Protein AF-A0A9D1HF78-F1 (afdb_monomer)

Radius of gyration: 16.02 Å; Cα contacts (8 Å, |Δi|>4): 22; chains: 1; bounding box: 41×30×38 Å

Foldseek 3Di:
DDDDDDDDDDAPVRLVVVLVVLVVVLVVCVVVVHDCVVSVVVNVCSVPPDHPPPPDDDDPPDD

Structure (mmCIF, N/CA/C/O backbone):
data_AF-A0A9D1HF78-F1
#
_entry.id   AF-A0A9D1HF78-F1
#
loop_
_atom_site.group_PDB
_atom_site.id
_atom_site.type_symbol
_atom_site.label_atom_id
_atom_site.label_alt_id
_atom_site.label_comp_id
_atom_site.label_asym_id
_atom_site.label_entity_id
_atom_site.label_seq_id
_atom_site.pdbx_PDB_ins_code
_atom_site.Cartn_x
_atom_site.Cartn_y
_atom_site.Cartn_z
_atom_site.occupancy
_atom_site.B_iso_or_equiv
_atom_site.auth_seq_id
_atom_site.auth_comp_id
_atom_site.auth_asym_id
_atom_site.auth_atom_id
_atom_site.pdbx_PDB_model_num
ATOM 1 N N . MET A 1 1 ? 19.866 -0.172 22.334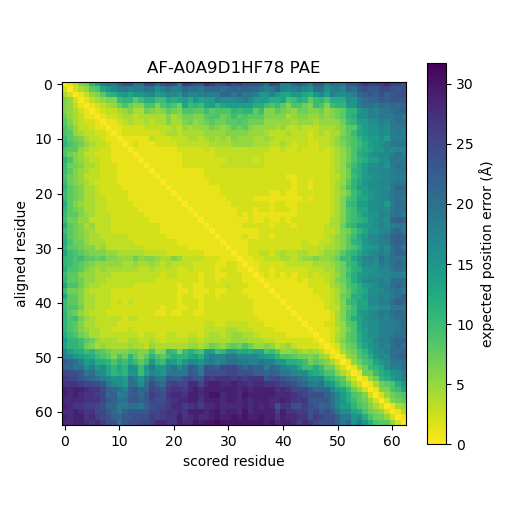 1.00 71.69 1 MET A N 1
ATOM 2 C CA . MET A 1 1 ? 19.098 0.951 21.754 1.00 71.69 1 MET A CA 1
ATOM 3 C C . MET A 1 1 ? 17.662 0.467 21.611 1.00 71.69 1 MET A C 1
ATOM 5 O O . MET A 1 1 ? 17.482 -0.584 21.012 1.00 71.69 1 MET A O 1
ATOM 9 N N . ARG A 1 2 ? 16.670 1.095 22.256 1.00 73.50 2 ARG A N 1
ATOM 10 C CA . ARG A 1 2 ? 15.259 0.724 22.038 1.00 73.50 2 ARG A CA 1
ATOM 11 C C . ARG A 1 2 ? 14.845 1.329 20.699 1.00 73.50 2 ARG A C 1
ATOM 13 O O . ARG A 1 2 ? 14.989 2.533 20.538 1.00 73.50 2 ARG A O 1
ATOM 20 N N . GLU A 1 3 ? 14.398 0.509 19.755 1.00 77.75 3 GLU A N 1
ATOM 21 C CA . GLU A 1 3 ? 13.829 1.010 18.502 1.00 77.75 3 GLU A CA 1
ATOM 22 C C . GLU A 1 3 ? 12.551 1.791 18.819 1.00 77.75 3 GLU A C 1
ATOM 24 O O . GLU A 1 3 ? 11.607 1.248 19.402 1.00 77.75 3 GLU A O 1
ATOM 29 N N . GLU A 1 4 ? 12.529 3.075 18.471 1.00 82.62 4 GLU A N 1
ATOM 30 C CA . GLU A 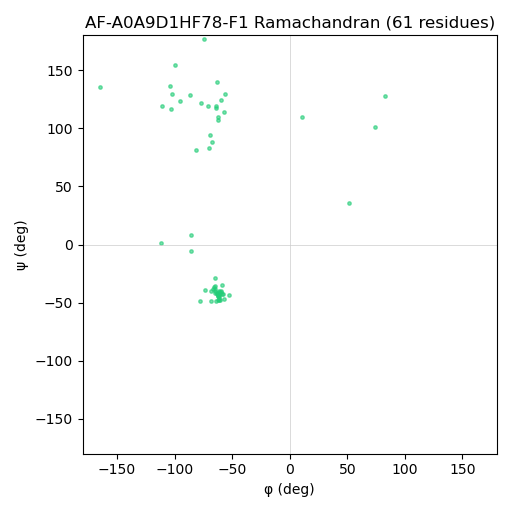1 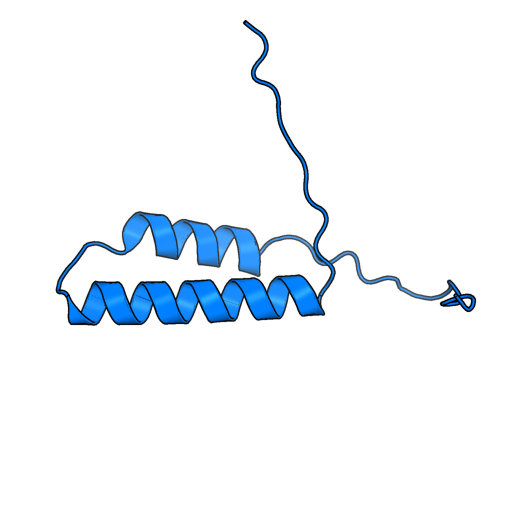4 ? 11.330 3.896 18.585 1.00 82.62 4 GLU A CA 1
ATOM 31 C C . GLU A 1 4 ? 10.325 3.459 17.517 1.00 82.62 4 GLU A C 1
ATOM 33 O O . GLU A 1 4 ? 10.600 3.495 16.319 1.00 82.62 4 GLU A O 1
ATOM 38 N N . LYS A 1 5 ? 9.149 3.002 17.958 1.00 85.12 5 LYS A N 1
ATOM 39 C CA . LYS A 1 5 ? 8.060 2.585 17.071 1.00 85.12 5 LYS A CA 1
ATOM 40 C C . LYS A 1 5 ? 6.996 3.670 17.035 1.00 85.12 5 LYS A C 1
ATOM 42 O O . LYS A 1 5 ? 6.351 3.934 18.049 1.00 85.12 5 LYS A O 1
ATOM 47 N N . LEU A 1 6 ? 6.786 4.252 15.858 1.00 84.50 6 LEU A N 1
ATOM 48 C CA . LEU A 1 6 ? 5.657 5.134 15.586 1.00 84.50 6 LEU A CA 1
ATOM 49 C C . LEU A 1 6 ? 4.446 4.296 15.155 1.00 84.50 6 LEU A C 1
ATOM 51 O O . LEU A 1 6 ? 4.546 3.483 14.238 1.00 84.50 6 LEU A O 1
ATOM 55 N N . TYR A 1 7 ? 3.299 4.509 15.800 1.00 83.94 7 TYR A N 1
ATOM 56 C CA . TYR A 1 7 ? 2.040 3.855 15.442 1.00 83.94 7 TYR A CA 1
ATOM 57 C C . TYR A 1 7 ? 1.070 4.881 14.863 1.00 83.94 7 TYR A C 1
ATOM 59 O O . TYR A 1 7 ? 0.669 5.814 15.557 1.00 83.94 7 TYR A O 1
ATOM 67 N N . ILE A 1 8 ? 0.659 4.675 13.613 1.00 84.50 8 ILE A N 1
ATOM 68 C CA . ILE A 1 8 ? -0.387 5.461 12.951 1.00 84.50 8 ILE A CA 1
ATOM 69 C C . ILE A 1 8 ? -1.666 4.623 12.954 1.00 84.50 8 ILE A C 1
ATOM 71 O O . ILE A 1 8 ? -1.646 3.445 12.590 1.00 84.50 8 ILE A O 1
ATOM 75 N N . LYS A 1 9 ? -2.778 5.211 13.399 1.00 86.88 9 LYS A N 1
ATOM 76 C CA . LYS A 1 9 ? -4.106 4.603 13.270 1.00 86.88 9 LYS A CA 1
ATOM 77 C C . LYS A 1 9 ? -4.746 5.171 12.016 1.00 86.88 9 LYS A C 1
ATOM 79 O O . LYS A 1 9 ? -4.857 6.383 11.918 1.00 86.88 9 LYS A O 1
ATOM 84 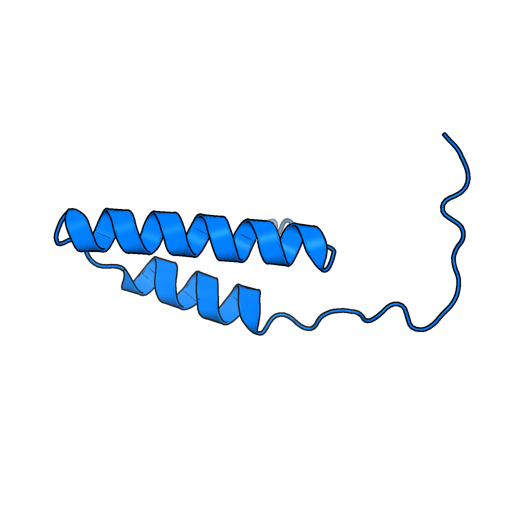N N . LEU A 1 10 ? -5.145 4.287 11.112 1.00 87.69 10 LEU A N 1
ATOM 85 C CA . LEU A 1 10 ? -5.890 4.644 9.914 1.00 87.69 10 LEU A CA 1
ATOM 86 C C . LEU A 1 10 ? -7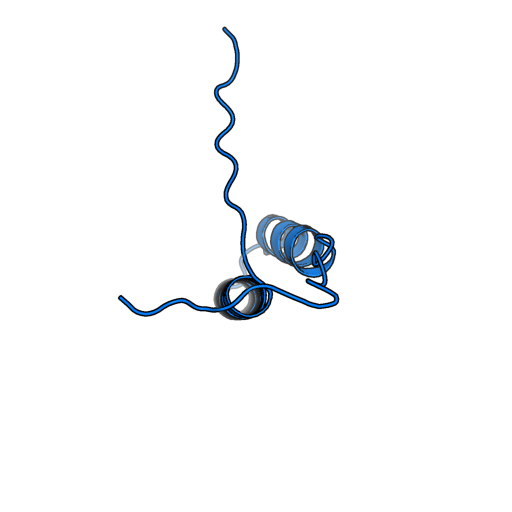.350 4.250 10.114 1.00 87.69 10 LEU A C 1
ATOM 88 O O . LEU A 1 10 ? -7.632 3.149 10.608 1.00 87.69 10 LEU A O 1
ATOM 92 N N . ASP A 1 11 ? -8.268 5.129 9.735 1.00 87.94 11 ASP A N 1
ATOM 93 C CA . ASP A 1 11 ? -9.669 4.759 9.579 1.00 87.94 11 ASP A CA 1
ATOM 94 C C . ASP A 1 11 ? -9.890 3.922 8.297 1.00 87.94 11 ASP A C 1
ATOM 96 O O . ASP A 1 11 ? -8.967 3.630 7.530 1.00 87.94 11 ASP A O 1
ATOM 100 N N . GLY A 1 12 ? -11.124 3.462 8.070 1.00 87.75 12 GLY A N 1
ATOM 101 C CA . GLY A 1 12 ? -11.430 2.624 6.904 1.00 87.75 12 GLY A CA 1
ATOM 102 C C . GLY A 1 12 ? -11.262 3.345 5.559 1.00 87.75 12 GLY A C 1
ATOM 103 O O . GLY A 1 12 ? -10.961 2.700 4.550 1.00 87.75 12 GLY A O 1
ATOM 104 N N . TYR A 1 13 ? -11.443 4.664 5.535 1.00 90.12 13 TYR A N 1
ATOM 105 C CA . TYR A 1 13 ? -11.292 5.484 4.341 1.00 90.12 13 TYR A CA 1
ATOM 106 C C . TYR A 1 13 ? -9.810 5.733 4.035 1.00 90.12 13 TYR A C 1
ATOM 108 O O . TYR A 1 13 ? -9.360 5.446 2.925 1.00 90.12 13 TYR A O 1
ATOM 116 N N . GLU A 1 14 ? -9.025 6.141 5.030 1.00 92.81 14 GLU A N 1
ATOM 117 C CA . GLU A 1 14 ? -7.572 6.312 4.934 1.00 92.81 14 GLU A CA 1
ATOM 118 C C . GLU A 1 14 ? -6.874 5.003 4.541 1.00 92.81 14 GLU A C 1
ATOM 120 O O . GLU A 1 14 ? -6.014 4.991 3.659 1.00 92.81 14 GLU A O 1
ATOM 125 N N . GLN A 1 15 ? -7.293 3.870 5.122 1.00 91.62 15 GLN A N 1
ATOM 126 C CA . GLN A 1 15 ? -6.799 2.546 4.733 1.00 91.62 15 GLN A CA 1
ATOM 127 C C . GLN A 1 15 ? -7.086 2.253 3.252 1.00 91.62 15 GLN A C 1
ATOM 129 O O . GLN A 1 15 ? -6.234 1.706 2.551 1.00 91.62 15 GLN A O 1
ATOM 134 N N . SER A 1 16 ? -8.268 2.632 2.758 1.00 91.50 16 SER A N 1
ATOM 135 C CA . SER A 1 16 ? -8.651 2.430 1.356 1.00 91.50 16 SER A CA 1
ATOM 136 C C . SER A 1 16 ? -7.829 3.301 0.403 1.00 91.50 16 SER A C 1
ATOM 138 O O . SER A 1 16 ? -7.417 2.823 -0.656 1.00 91.50 16 SER A O 1
ATOM 140 N N . ILE A 1 17 ? -7.549 4.553 0.784 1.00 95.19 17 ILE A N 1
ATOM 141 C CA . ILE A 1 17 ? -6.645 5.442 0.039 1.00 95.19 17 ILE A CA 1
ATOM 142 C C . ILE A 1 17 ? -5.248 4.829 -0.028 1.00 95.19 17 ILE A C 1
ATOM 144 O O . ILE A 1 17 ? -4.669 4.741 -1.109 1.00 95.19 17 ILE A O 1
ATOM 148 N N . LEU A 1 18 ? -4.723 4.357 1.105 1.00 94.62 18 LEU A N 1
ATOM 149 C CA . LEU A 1 18 ? -3.376 3.800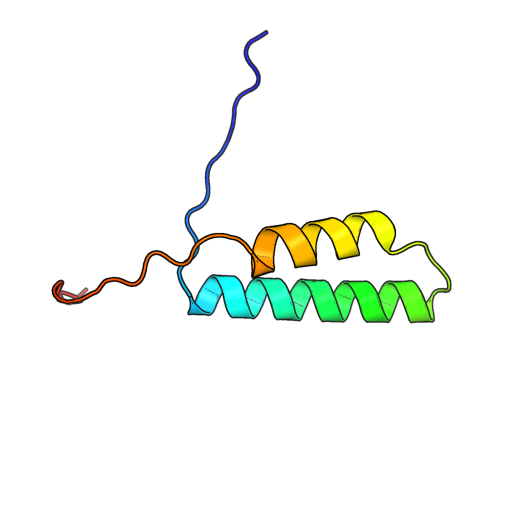 1.171 1.00 94.62 18 LEU A CA 1
ATOM 150 C C . LEU A 1 18 ? -3.237 2.537 0.310 1.00 94.62 18 LEU A C 1
ATOM 152 O O . LEU A 1 18 ? -2.277 2.415 -0.444 1.00 94.62 18 LEU A O 1
ATOM 156 N N . VAL A 1 19 ? -4.223 1.633 0.340 1.00 94.50 19 VAL A N 1
ATOM 157 C CA . VAL A 1 19 ? -4.241 0.450 -0.542 1.00 94.50 19 VAL A CA 1
ATOM 158 C C . VAL A 1 19 ? -4.274 0.849 -2.020 1.00 94.50 19 VAL A C 1
ATOM 160 O O . VAL A 1 19 ? -3.600 0.220 -2.835 1.00 94.50 19 VAL A O 1
ATOM 163 N N . ARG A 1 20 ? -5.033 1.888 -2.388 1.00 96.81 20 ARG A N 1
ATOM 164 C CA . ARG A 1 20 ? -5.069 2.387 -3.771 1.00 96.81 20 ARG A CA 1
ATOM 165 C C . ARG A 1 20 ? -3.709 2.934 -4.202 1.00 96.81 20 ARG A C 1
ATOM 167 O O . ARG A 1 20 ? -3.195 2.493 -5.221 1.00 96.81 20 ARG A O 1
ATOM 174 N N . ALA A 1 21 ? -3.094 3.785 -3.384 1.00 97.31 21 ALA A N 1
ATOM 175 C CA . ALA A 1 21 ? -1.772 4.340 -3.663 1.00 97.31 21 ALA A CA 1
ATOM 176 C C . ALA A 1 21 ? -0.693 3.249 -3.797 1.00 97.31 21 ALA A C 1
ATOM 178 O O . ALA A 1 21 ? 0.146 3.307 -4.695 1.00 97.31 21 ALA A O 1
ATOM 179 N N . LEU A 1 22 ? -0.732 2.218 -2.943 1.00 97.25 22 LEU A N 1
ATOM 180 C CA . LEU A 1 22 ? 0.184 1.079 -3.049 1.00 97.25 22 LEU A CA 1
ATOM 181 C C . LEU A 1 22 ? -0.043 0.263 -4.331 1.00 97.25 22 LEU A C 1
ATOM 183 O O . LEU A 1 22 ? 0.925 -0.196 -4.934 1.00 97.25 22 LEU A O 1
ATOM 187 N N . ASN A 1 23 ? -1.292 0.100 -4.778 1.00 97.12 23 ASN A N 1
ATOM 188 C CA . ASN A 1 23 ? -1.587 -0.550 -6.059 1.00 97.12 23 ASN A CA 1
ATOM 189 C C . ASN A 1 23 ? -1.051 0.256 -7.247 1.00 97.12 23 ASN A C 1
ATOM 191 O O . ASN A 1 23 ? -0.477 -0.335 -8.160 1.00 97.12 23 ASN A O 1
ATOM 195 N N . ASP A 1 24 ? -1.202 1.579 -7.226 1.00 98.00 24 ASP A N 1
ATOM 196 C CA . ASP A 1 24 ? -0.679 2.451 -8.282 1.00 98.00 24 ASP A CA 1
ATOM 197 C C . ASP A 1 24 ? 0.856 2.369 -8.341 1.00 98.00 24 ASP A C 1
ATOM 199 O O . ASP A 1 24 ? 1.435 2.216 -9.418 1.00 98.00 24 ASP A O 1
ATOM 203 N N . LEU A 1 25 ? 1.518 2.348 -7.176 1.00 97.88 25 LEU A N 1
ATOM 204 C CA . LEU A 1 25 ? 2.962 2.127 -7.080 1.00 97.88 25 LEU A CA 1
ATOM 205 C C . LEU A 1 25 ? 3.373 0.753 -7.628 1.00 97.88 25 LEU A C 1
ATOM 207 O O . LEU A 1 25 ? 4.323 0.669 -8.405 1.00 97.88 25 LEU A O 1
ATOM 211 N N . ARG A 1 26 ? 2.661 -0.321 -7.259 1.00 97.69 26 ARG A N 1
ATOM 212 C CA . ARG A 1 26 ? 2.923 -1.670 -7.786 1.00 97.69 26 ARG A CA 1
ATOM 213 C C . ARG A 1 26 ? 2.823 -1.687 -9.309 1.00 97.69 26 ARG A C 1
ATOM 215 O O . ARG A 1 26 ? 3.711 -2.218 -9.967 1.00 97.69 26 ARG A O 1
ATOM 222 N N . ASN A 1 27 ? 1.770 -1.093 -9.869 1.00 97.75 27 ASN A N 1
ATOM 223 C CA . ASN A 1 27 ? 1.565 -1.049 -11.315 1.00 97.75 27 ASN A CA 1
ATOM 224 C C . ASN A 1 27 ? 2.708 -0.298 -12.013 1.00 97.75 27 ASN A C 1
ATOM 226 O O . ASN A 1 27 ? 3.265 -0.811 -12.977 1.00 97.75 27 ASN A O 1
ATOM 230 N N . SER A 1 28 ? 3.135 0.846 -11.469 1.00 98.06 28 SER A N 1
ATOM 231 C CA . SER A 1 28 ? 4.285 1.583 -12.002 1.00 98.06 28 SER A CA 1
ATOM 232 C C . SER A 1 28 ? 5.584 0.767 -11.941 1.00 98.06 28 SER A C 1
ATOM 234 O O . SER A 1 28 ? 6.363 0.764 -12.892 1.00 98.06 28 SER A O 1
ATOM 236 N N . LEU A 1 29 ? 5.835 0.024 -10.860 1.00 97.81 29 LEU A N 1
ATOM 237 C CA . LEU A 1 29 ? 7.012 -0.847 -10.764 1.00 97.81 29 LEU A CA 1
ATOM 238 C C . LEU A 1 29 ? 6.972 -1.997 -11.781 1.00 97.81 29 LEU A C 1
ATOM 240 O O . LEU A 1 29 ? 8.001 -2.275 -12.398 1.00 97.81 29 LEU A O 1
ATOM 244 N N . LEU A 1 30 ? 5.801 -2.605 -12.003 1.00 97.25 30 LEU A N 1
ATOM 245 C CA . LEU A 1 30 ? 5.606 -3.633 -13.032 1.00 97.25 30 LEU A CA 1
ATOM 246 C C . LEU A 1 30 ? 5.869 -3.086 -14.439 1.00 97.25 30 LEU A C 1
ATOM 248 O O . LEU A 1 30 ? 6.579 -3.726 -15.211 1.00 97.25 30 LEU A O 1
ATOM 252 N N . GLU A 1 31 ? 5.365 -1.889 -14.755 1.00 97.81 31 GLU A N 1
ATOM 253 C CA . GLU A 1 31 ? 5.637 -1.208 -16.032 1.00 97.81 31 GLU A CA 1
ATOM 254 C C . GLU A 1 31 ? 7.137 -0.961 -16.245 1.00 97.81 31 GLU A C 1
ATOM 256 O O . GLU A 1 31 ? 7.639 -1.064 -17.362 1.00 97.81 31 GLU A O 1
ATOM 261 N N . ASN A 1 32 ? 7.873 -0.691 -15.165 1.00 97.38 32 ASN A N 1
ATOM 262 C CA . ASN A 1 32 ? 9.322 -0.501 -15.189 1.00 97.38 32 ASN A CA 1
ATOM 263 C C . ASN A 1 32 ? 10.124 -1.816 -15.074 1.00 97.38 32 ASN A C 1
ATOM 265 O O . ASN A 1 32 ? 11.344 -1.757 -14.901 1.00 97.38 32 ASN A O 1
ATOM 269 N N . ALA A 1 33 ? 9.471 -2.985 -15.134 1.00 96.19 33 ALA A N 1
ATOM 270 C CA . ALA A 1 33 ? 10.076 -4.309 -14.944 1.00 96.19 33 ALA A CA 1
ATOM 271 C C . ALA A 1 33 ? 10.912 -4.434 -13.649 1.00 96.19 33 ALA A C 1
ATOM 273 O O . ALA A 1 33 ? 11.955 -5.091 -13.616 1.00 96.19 33 ALA A O 1
ATOM 274 N N . ARG A 1 34 ? 10.467 -3.776 -12.569 1.00 97.12 34 ARG A N 1
ATOM 275 C CA . ARG A 1 34 ? 11.094 -3.813 -11.238 1.00 97.12 34 ARG A CA 1
ATOM 276 C C . ARG A 1 34 ? 10.356 -4.779 -10.311 1.00 97.12 34 ARG A C 1
ATOM 278 O O . ARG A 1 34 ? 9.164 -5.016 -10.480 1.00 97.12 34 ARG A O 1
ATOM 285 N N . SER A 1 35 ? 11.061 -5.307 -9.305 1.00 96.38 35 SER A N 1
ATOM 286 C CA . SER A 1 35 ? 10.448 -6.1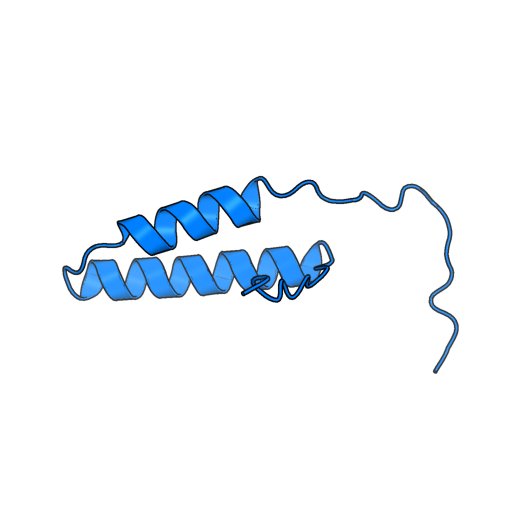56 -8.270 1.00 96.38 35 SER A CA 1
ATOM 287 C C . SER A 1 35 ? 9.405 -5.375 -7.464 1.00 96.38 35 SER A C 1
ATOM 289 O O . SER A 1 35 ? 9.611 -4.209 -7.112 1.00 96.38 35 SER A O 1
ATOM 291 N N . THR A 1 36 ? 8.295 -6.049 -7.164 1.00 97.50 36 THR A N 1
ATOM 292 C CA . THR A 1 36 ? 7.186 -5.533 -6.359 1.00 97.50 36 THR A CA 1
ATOM 293 C C . THR A 1 36 ? 7.040 -6.225 -5.014 1.00 97.50 36 THR A C 1
ATOM 295 O O . THR A 1 36 ? 6.174 -5.820 -4.247 1.00 97.50 36 THR A O 1
ATOM 298 N N . ASP A 1 37 ? 7.905 -7.188 -4.680 1.00 97.12 37 ASP A N 1
ATOM 299 C CA . ASP A 1 37 ? 7.740 -8.079 -3.520 1.00 97.12 37 ASP A CA 1
ATOM 300 C C . ASP A 1 37 ? 7.508 -7.295 -2.216 1.00 97.12 37 ASP A C 1
ATOM 302 O O . ASP A 1 37 ? 6.592 -7.577 -1.442 1.00 97.12 37 ASP A O 1
ATOM 306 N N . ALA A 1 38 ? 8.282 -6.223 -2.016 1.00 96.19 38 ALA A N 1
ATOM 307 C CA . ALA A 1 38 ? 8.141 -5.347 -0.857 1.00 96.19 38 ALA A CA 1
ATOM 308 C C . ALA A 1 38 ? 6.798 -4.593 -0.832 1.00 96.19 38 ALA A C 1
ATOM 310 O O . ALA A 1 38 ? 6.204 -4.415 0.231 1.00 96.19 38 ALA A O 1
ATOM 311 N N . VAL A 1 39 ? 6.304 -4.143 -1.988 1.00 95.94 39 VAL A N 1
ATOM 312 C CA . VAL A 1 39 ? 5.018 -3.437 -2.101 1.00 95.94 39 VAL A CA 1
ATOM 313 C C . VAL A 1 39 ? 3.858 -4.414 -1.926 1.00 95.94 39 VAL A C 1
ATOM 315 O O . VAL A 1 39 ? 2.894 -4.094 -1.230 1.00 95.94 39 VAL A O 1
ATOM 318 N N . ASP A 1 40 ? 3.970 -5.620 -2.477 1.00 96.38 40 ASP A N 1
ATOM 319 C CA . ASP A 1 40 ? 2.967 -6.674 -2.346 1.00 96.38 40 ASP A CA 1
ATOM 320 C C . ASP A 1 40 ? 2.783 -7.085 -0.879 1.00 96.38 40 ASP A C 1
ATOM 322 O O . ASP A 1 40 ? 1.653 -7.157 -0.385 1.00 96.38 40 ASP A O 1
ATOM 326 N N . GLU A 1 41 ? 3.877 -7.232 -0.127 1.00 96.81 41 GLU A N 1
ATOM 327 C CA . GLU A 1 41 ? 3.810 -7.440 1.321 1.00 96.81 41 GLU A CA 1
ATOM 328 C C . GLU A 1 41 ? 3.077 -6.310 2.057 1.00 96.81 41 GLU A C 1
ATOM 330 O O . GLU A 1 41 ? 2.289 -6.571 2.973 1.00 96.81 41 GLU A O 1
ATOM 335 N N . LEU A 1 42 ? 3.337 -5.050 1.689 1.00 94.88 42 LEU A N 1
ATOM 336 C CA . LEU A 1 42 ? 2.685 -3.892 2.305 1.00 94.88 42 LEU A CA 1
ATOM 337 C C . LEU A 1 42 ? 1.191 -3.844 1.983 1.00 94.88 42 LEU A C 1
ATOM 339 O O . LEU A 1 42 ? 0.396 -3.524 2.870 1.00 94.88 42 LEU A O 1
ATOM 343 N N . ILE A 1 43 ? 0.794 -4.205 0.760 1.00 94.69 43 ILE A N 1
ATOM 344 C CA . ILE A 1 43 ? -0.615 -4.320 0.369 1.00 94.69 43 ILE A CA 1
ATOM 345 C C . ILE A 1 43 ? -1.293 -5.397 1.216 1.00 94.69 43 ILE A C 1
ATOM 347 O O . ILE A 1 43 ? -2.340 -5.128 1.801 1.00 94.69 43 ILE A O 1
ATOM 351 N N . ILE A 1 44 ? -0.686 -6.581 1.356 1.00 94.31 44 ILE A N 1
ATOM 352 C CA . ILE A 1 44 ? -1.231 -7.682 2.166 1.00 94.31 44 ILE A CA 1
ATOM 353 C C . ILE A 1 44 ? -1.363 -7.265 3.635 1.00 94.31 44 ILE A C 1
ATOM 355 O O . ILE A 1 44 ? -2.417 -7.473 4.241 1.00 94.31 44 ILE A O 1
ATOM 359 N N . LYS A 1 45 ? -0.322 -6.656 4.217 1.00 92.00 45 LYS A N 1
ATOM 360 C CA . LYS A 1 45 ? -0.327 -6.188 5.615 1.00 92.00 45 LYS A CA 1
ATOM 361 C C . LYS A 1 45 ? -1.390 -5.118 5.840 1.00 92.00 45 LYS A C 1
ATOM 363 O O . LYS A 1 45 ? -2.130 -5.193 6.818 1.00 92.00 45 LYS A O 1
ATOM 368 N N . THR A 1 46 ? -1.500 -4.158 4.924 1.00 90.62 46 THR A N 1
ATOM 369 C CA . THR A 1 46 ? -2.490 -3.080 5.014 1.00 90.62 46 THR A CA 1
ATOM 370 C C . THR A 1 46 ? -3.903 -3.614 4.832 1.00 90.62 46 THR A C 1
ATOM 372 O O . THR A 1 46 ? -4.763 -3.309 5.648 1.00 90.62 46 THR A O 1
ATOM 375 N N . ALA A 1 47 ? -4.162 -4.429 3.807 1.00 88.25 47 ALA A N 1
ATOM 376 C CA . ALA A 1 47 ? -5.496 -4.945 3.504 1.00 88.25 47 ALA A CA 1
ATOM 377 C C . ALA A 1 47 ? -6.028 -5.876 4.604 1.00 88.25 47 ALA A C 1
ATOM 379 O O . ALA A 1 47 ? -7.217 -5.837 4.921 1.00 88.25 47 ALA A O 1
ATOM 380 N N . ASN A 1 48 ? -5.144 -6.669 5.219 1.00 86.94 48 ASN A N 1
ATOM 381 C CA . ASN A 1 48 ? -5.491 -7.564 6.324 1.00 86.94 48 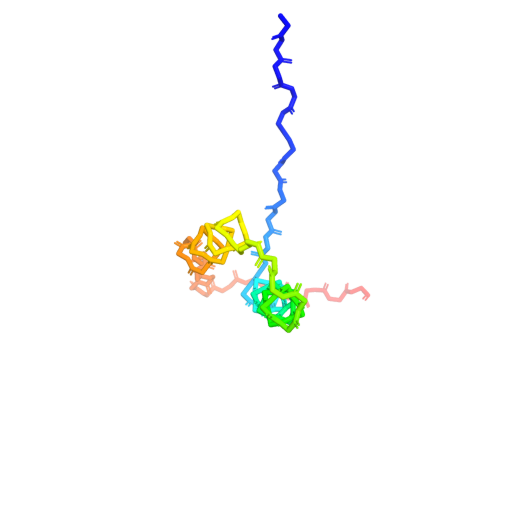ASN A CA 1
ATOM 382 C C . ASN A 1 48 ? -5.458 -6.889 7.700 1.00 86.94 48 ASN A C 1
ATOM 384 O O . ASN A 1 48 ? -5.832 -7.518 8.695 1.00 86.94 48 ASN A O 1
ATOM 388 N N . ALA A 1 49 ? -5.020 -5.629 7.796 1.00 86.88 49 ALA A N 1
ATOM 389 C CA . ALA A 1 49 ? -5.052 -4.915 9.061 1.00 86.88 49 ALA A CA 1
ATOM 390 C C . ALA A 1 49 ? -6.503 -4.830 9.551 1.00 86.88 49 ALA A C 1
ATOM 392 O O . ALA A 1 49 ? -7.403 -4.377 8.837 1.00 86.88 49 ALA A O 1
ATOM 393 N N . LYS A 1 50 ? -6.735 -5.312 10.780 1.00 76.81 50 LYS A N 1
ATOM 394 C CA . LYS A 1 50 ? -8.074 -5.379 11.372 1.00 76.81 50 LYS A CA 1
ATOM 395 C C . LYS A 1 50 ? -8.694 -3.985 11.388 1.00 76.81 50 LYS A C 1
ATOM 397 O O . LYS A 1 50 ? -8.261 -3.124 12.152 1.00 76.81 50 LYS A O 1
ATOM 402 N N . ARG A 1 51 ? -9.764 -3.797 10.614 1.00 66.50 51 ARG A N 1
ATOM 403 C CA . ARG A 1 51 ? -10.624 -2.623 10.750 1.00 66.50 51 ARG A CA 1
ATOM 404 C C . ARG A 1 51 ? -11.273 -2.684 12.122 1.00 66.50 51 ARG A C 1
ATOM 406 O O . ARG A 1 51 ? -12.030 -3.614 12.408 1.00 66.50 51 ARG A O 1
ATOM 413 N N . LYS A 1 52 ? -11.004 -1.702 12.981 1.00 59.75 52 LYS A N 1
ATOM 414 C CA . LYS A 1 52 ? -11.879 -1.471 14.130 1.00 59.75 52 LYS A CA 1
ATOM 415 C C . LYS A 1 52 ? -13.192 -0.935 13.575 1.00 59.75 52 LYS A C 1
ATOM 417 O O . LYS A 1 52 ? -13.317 0.252 13.308 1.00 59.75 52 LYS A O 1
ATOM 422 N N . THR A 1 53 ? -14.160 -1.818 13.351 1.00 50.44 53 THR A N 1
ATOM 423 C CA . THR A 1 53 ? -15.538 -1.398 13.101 1.00 50.44 53 THR A CA 1
ATOM 424 C C . THR A 1 53 ? -16.009 -0.670 14.352 1.00 50.44 53 THR A C 1
ATOM 426 O O . THR A 1 53 ? -16.208 -1.309 15.388 1.00 50.44 53 THR A O 1
ATOM 429 N N . VAL A 1 54 ? -16.141 0.655 14.282 1.00 52.06 54 VAL A N 1
ATOM 430 C CA . VAL A 1 54 ? -16.803 1.441 15.325 1.00 52.06 54 VAL A CA 1
ATOM 431 C C . VAL A 1 54 ? -18.276 1.052 15.272 1.00 52.06 54 VAL A C 1
ATOM 433 O O . VAL A 1 54 ? -19.067 1.585 14.498 1.00 52.06 54 VAL A O 1
ATOM 436 N N . ARG A 1 55 ? -18.637 0.003 16.010 1.00 42.88 55 ARG A N 1
ATOM 437 C CA . ARG A 1 55 ? -20.009 -0.487 16.086 1.00 42.88 55 ARG A CA 1
ATOM 438 C C . ARG A 1 55 ? -20.747 0.395 17.093 1.00 42.88 55 ARG A C 1
ATOM 440 O O . ARG A 1 55 ? -20.891 0.022 18.246 1.00 42.88 55 ARG A O 1
ATOM 447 N N . GLY A 1 56 ? -21.187 1.560 16.617 1.00 51.97 56 GLY A N 1
ATOM 448 C CA . GLY A 1 56 ? -22.114 2.455 17.309 1.00 51.97 56 GLY A CA 1
ATOM 449 C C . GLY A 1 56 ? -21.478 3.394 18.338 1.00 51.97 56 GLY A C 1
ATOM 450 O O . GLY A 1 56 ? -20.844 2.944 19.284 1.00 51.97 56 GLY A O 1
ATOM 451 N N . LYS A 1 57 ? -21.801 4.684 18.168 1.00 49.19 57 LYS A N 1
ATOM 452 C CA . LYS A 1 57 ? -21.505 5.854 19.013 1.00 49.19 57 LYS A CA 1
ATOM 453 C C . LYS A 1 57 ? -20.060 6.346 18.957 1.00 49.19 57 LYS A C 1
ATOM 455 O O . LYS A 1 57 ? -19.200 5.824 19.644 1.00 49.19 57 LYS A O 1
ATOM 460 N N . GLU A 1 58 ? -19.842 7.417 18.203 1.00 41.81 58 GLU A N 1
ATOM 461 C CA . GLU A 1 58 ? -19.522 8.710 18.812 1.00 41.81 58 GLU A CA 1
ATOM 462 C C . GLU A 1 58 ? -19.692 9.819 17.775 1.00 41.81 58 GLU A C 1
ATOM 464 O O . GLU A 1 58 ? -19.370 9.666 16.598 1.00 41.81 58 GLU A O 1
ATOM 469 N N . ASN A 1 59 ? -20.333 10.885 18.237 1.00 45.12 59 ASN A N 1
ATOM 470 C CA . ASN A 1 59 ? -20.642 12.087 17.495 1.00 45.12 59 ASN A CA 1
ATOM 471 C C . ASN A 1 59 ? -19.346 12.681 16.936 1.00 45.12 59 ASN A C 1
ATOM 473 O O . ASN A 1 59 ? -18.404 12.916 17.691 1.00 45.12 59 ASN A O 1
ATOM 477 N N . TYR A 1 60 ? -19.320 12.979 15.638 1.00 45.31 60 TYR A N 1
ATOM 478 C CA . TYR A 1 60 ? -18.437 14.026 15.143 1.00 45.31 60 TYR A CA 1
ATOM 479 C C . TYR A 1 60 ? -19.012 15.347 15.662 1.00 45.31 60 TYR A C 1
ATOM 481 O O . TYR A 1 60 ? -19.827 15.985 15.002 1.00 45.31 60 TYR A O 1
ATOM 489 N N . GLU A 1 61 ? -18.667 15.681 16.906 1.00 48.66 61 GLU A N 1
ATOM 490 C CA . GLU A 1 61 ? -18.832 17.026 17.436 1.00 48.66 61 GLU A CA 1
ATOM 491 C C . GLU A 1 61 ? -17.962 17.962 16.594 1.00 48.66 61 GLU A C 1
ATOM 493 O O . GLU A 1 61 ? -16.734 17.871 16.579 1.00 48.66 61 GLU A O 1
ATOM 498 N N . GLU A 1 62 ? -18.667 18.776 15.813 1.00 43.91 62 GLU A N 1
ATOM 499 C CA . GLU A 1 62 ? -18.383 20.172 15.487 1.00 43.91 62 GLU A CA 1
ATOM 500 C C . GLU A 1 62 ? -16.999 20.684 15.913 1.00 43.91 62 GLU A C 1
ATOM 502 O O . GLU A 1 62 ? -16.751 20.961 17.090 1.00 43.91 62 GLU A O 1
ATOM 507 N N . ARG A 1 63 ? -16.140 20.929 14.919 1.00 40.22 63 ARG A N 1
ATOM 508 C CA . AR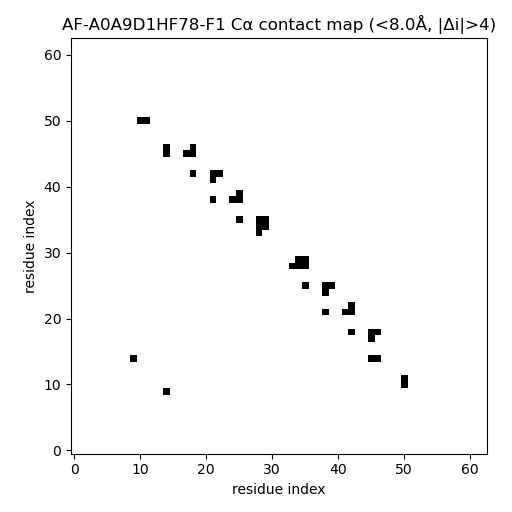G A 1 63 ? -15.175 22.032 14.933 1.00 40.22 63 ARG A CA 1
ATOM 509 C C . ARG A 1 63 ? -15.063 22.652 13.552 1.00 40.22 63 ARG A C 1
ATOM 511 O O . ARG A 1 63 ? -14.991 21.874 12.576 1.00 40.22 63 ARG A O 1
#

Solvent-accessible surface area (backbone atoms only — not comparable to full-atom values): 4210 Å² total; per-residue (Å²): 132,84,82,86,80,86,82,84,87,71,54,78,63,58,47,50,52,51,49,50,54,49,49,55,51,41,50,54,29,53,77,67,74,44,87,44,68,73,54,53,52,48,43,53,52,58,73,66,47,79,77,80,74,81,82,74,88,78,82,85,73,84,130

Secondary structure (DSSP, 8-state):
-PPPPP-----HHHHHHHHHHHHHHHHHHHHTT---HHHHHHHHHHHTS------S-------

Organism: NCBI:txid2840741

Sequence (63 aa):
MREEKLYIKLDGYEQSILVRALNDLRNSLLENARSTDAVDELIIKTANAKRKTVRGKENYEER

pLDDT: mean 82.94, std 18.58, range [40.22, 98.06]

Mean predicted aligned error: 9.07 Å

Nearest PDB structures (foldseek):
  3qne-assembly1_A  TM=1.005E+00  e=9.112E+00  Candida albicans